Protein AF-A0A1M5G2J8-F1 (afdb_monomer_lite)

Sequence (123 aa):
MNNIDYMSSAYKLLYEIETTLKQNIELTLEKHYGVNWQHILRVNRDFKTAFFHELISYYGKYPPLTSIFTTSERNQLYQIVNTRNKIAHMKIISNEEYEMLVKCKKLVKVKLTADKEILQLSK

Foldseek 3Di:
DDLVVVLVVLVVLVVLLQVLLLVLLCVQQCVVPNPCSCVVVVPVDDSVPDDQLRSLVSCVPPVSNVVLDDPVLSVLSVVLSVVVVCSVVVHRDDPVSSVSSVVNSVSSVVSSVVSVVVVVVVD

Organism: NCBI:txid930117

Secondary structure (DSSP, 8-state):
--HHHHHHHHHHHHHHHHHHHHHHHHHHHHHHH-TTHHHHTT-SS-GGG--HHHHHHHHHHSHHHHTTS-HHHHHHHHHTHHHHHHHHTTPPPPHHHHHHHHHHHHHHHHHHHHHHHHHHHT-

pLDDT: mean 92.49, std 10.17, range [44.88, 98.12]

Radius of gyration: 15.35 Å; chains: 1; bounding box: 35×32×41 Å

Structure (mmCIF, N/CA/C/O backbone):
data_AF-A0A1M5G2J8-F1
#
_entry.id   AF-A0A1M5G2J8-F1
#
loop_
_atom_site.group_PDB
_atom_site.id
_atom_site.type_symbol
_atom_site.label_atom_id
_atom_site.label_alt_id
_atom_site.label_comp_id
_atom_site.label_asym_id
_atom_site.label_entity_id
_atom_site.label_seq_id
_atom_site.pdbx_PDB_ins_code
_atom_site.Cartn_x
_atom_site.Cartn_y
_atom_site.Cartn_z
_atom_site.occupancy
_atom_site.B_iso_or_equiv
_atom_site.auth_seq_id
_atom_site.auth_comp_id
_atom_site.auth_asym_id
_atom_site.auth_atom_id
_atom_site.pdbx_PDB_model_num
ATOM 1 N N . MET A 1 1 ? -11.439 -6.180 24.970 1.00 65.69 1 MET A N 1
ATOM 2 C CA . MET A 1 1 ? -10.358 -5.309 24.463 1.00 65.69 1 MET A CA 1
ATOM 3 C C . MET A 1 1 ? -10.827 -3.879 24.642 1.00 65.69 1 MET A C 1
ATOM 5 O O . MET A 1 1 ? -11.968 -3.618 24.283 1.00 65.69 1 MET A O 1
ATOM 9 N N . ASN A 1 2 ? -10.051 -3.001 25.281 1.00 89.44 2 ASN A N 1
ATOM 10 C CA . ASN A 1 2 ? -10.479 -1.606 25.418 1.00 89.44 2 ASN A CA 1
ATOM 11 C C . ASN A 1 2 ? -10.324 -0.876 24.060 1.00 89.44 2 ASN A C 1
ATOM 13 O O . ASN A 1 2 ? -9.659 -1.378 23.148 1.00 89.44 2 ASN A O 1
ATOM 17 N N . ASN A 1 3 ? -10.937 0.303 23.914 1.00 88.19 3 ASN A N 1
ATOM 18 C CA . ASN A 1 3 ? -10.902 1.055 22.652 1.00 88.19 3 ASN A CA 1
ATOM 19 C C . ASN A 1 3 ? -9.478 1.468 22.233 1.00 88.19 3 ASN A C 1
ATOM 21 O O . ASN A 1 3 ? -9.206 1.579 21.039 1.00 88.19 3 ASN A O 1
ATOM 25 N N . ILE A 1 4 ? -8.569 1.672 23.193 1.00 90.19 4 ILE A N 1
ATOM 26 C CA . ILE A 1 4 ? -7.174 2.056 22.936 1.00 90.19 4 ILE A CA 1
ATOM 27 C C . ILE A 1 4 ? -6.418 0.890 22.298 1.00 90.19 4 ILE A C 1
ATOM 29 O O . ILE A 1 4 ? -5.781 1.073 21.262 1.00 90.19 4 ILE A O 1
ATOM 33 N N . ASP A 1 5 ? -6.534 -0.313 22.856 1.00 93.00 5 ASP A N 1
ATOM 34 C CA . ASP A 1 5 ? -5.907 -1.530 22.336 1.00 93.00 5 ASP A CA 1
ATOM 35 C C . ASP A 1 5 ? -6.446 -1.865 20.941 1.00 93.00 5 ASP A C 1
ATOM 37 O O . ASP A 1 5 ? -5.693 -2.231 20.035 1.00 93.00 5 ASP A O 1
ATOM 41 N N . TYR A 1 6 ? -7.757 -1.688 20.747 1.00 93.81 6 TYR A N 1
ATOM 42 C CA . TYR A 1 6 ? -8.424 -1.880 19.461 1.00 93.81 6 TYR A CA 1
ATOM 43 C C . TYR A 1 6 ? -7.904 -0.932 18.386 1.00 93.81 6 TYR A C 1
ATOM 45 O O . TYR A 1 6 ? -7.432 -1.382 17.338 1.00 93.81 6 TYR A O 1
ATOM 53 N N . MET A 1 7 ? -7.905 0.370 18.664 1.00 96.38 7 MET A N 1
ATOM 54 C CA . MET A 1 7 ? -7.425 1.361 17.705 1.00 96.38 7 MET A CA 1
ATOM 55 C C . MET A 1 7 ? -5.913 1.273 17.476 1.00 96.38 7 MET A C 1
ATOM 57 O O . MET A 1 7 ? -5.465 1.445 16.344 1.00 96.38 7 MET A O 1
ATOM 61 N N . SER A 1 8 ? -5.128 0.919 18.497 1.00 96.00 8 SER A N 1
ATOM 62 C CA . SER A 1 8 ? -3.684 0.680 18.359 1.00 96.00 8 SER A CA 1
ATOM 63 C C . SER A 1 8 ? -3.396 -0.519 17.456 1.00 96.00 8 SER A C 1
ATOM 65 O O . SER A 1 8 ? -2.519 -0.462 16.594 1.00 96.00 8 SER A O 1
ATOM 67 N N . SER A 1 9 ? -4.171 -1.596 17.601 1.00 96.69 9 SER A N 1
ATOM 68 C CA . SER A 1 9 ? -4.088 -2.764 16.722 1.00 96.69 9 SER A CA 1
ATOM 69 C C . SER A 1 9 ? -4.463 -2.414 15.277 1.00 96.69 9 SER A C 1
ATOM 71 O O . SER A 1 9 ? -3.740 -2.772 14.346 1.00 96.69 9 SER A O 1
ATOM 73 N N . ALA A 1 10 ? -5.539 -1.647 15.077 1.00 97.19 10 ALA A N 1
ATOM 74 C CA . ALA A 1 10 ? -5.961 -1.186 13.754 1.00 97.19 10 ALA A CA 1
ATOM 75 C C . ALA A 1 10 ? -4.894 -0.308 13.079 1.00 97.19 10 ALA A C 1
ATOM 77 O O . ALA A 1 10 ? -4.562 -0.516 11.910 1.00 97.19 10 ALA A O 1
ATOM 78 N N . TYR A 1 11 ? -4.311 0.632 13.831 1.00 97.38 11 TYR A N 1
ATOM 79 C CA . TYR A 1 11 ? -3.210 1.473 13.365 1.00 97.38 11 TYR A CA 1
ATOM 80 C C . TYR A 1 11 ? -1.999 0.633 12.956 1.00 97.38 11 TYR A C 1
ATOM 82 O O . TYR A 1 11 ? -1.447 0.835 11.876 1.00 97.38 11 TYR A O 1
ATOM 90 N N . LYS A 1 12 ? -1.621 -0.356 13.773 1.00 97.62 12 LYS A N 1
ATOM 91 C C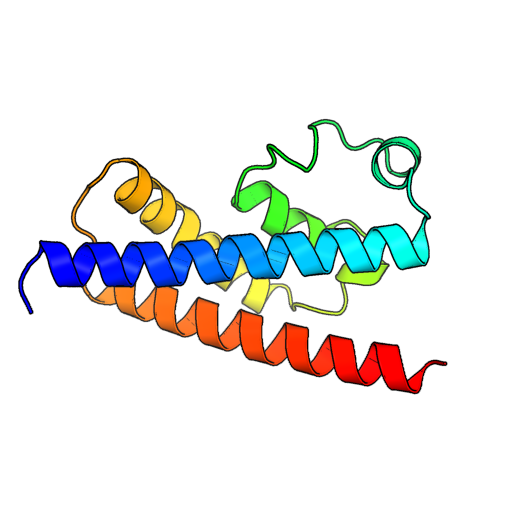A . LYS A 1 12 ? -0.519 -1.270 13.456 1.00 97.62 12 LYS A CA 1
ATOM 92 C C . LYS A 1 12 ? -0.760 -2.021 12.144 1.00 97.62 12 LYS A C 1
ATOM 94 O O . LYS A 1 12 ? 0.140 -2.079 11.311 1.00 97.62 12 LYS A O 1
ATOM 99 N N . LEU A 1 13 ? -1.962 -2.567 11.938 1.00 97.62 13 LEU A N 1
ATOM 100 C CA . LEU A 1 13 ? -2.316 -3.265 10.694 1.00 97.62 13 LEU A CA 1
ATOM 101 C C . LEU A 1 13 ? -2.193 -2.348 9.474 1.00 97.62 13 LEU A C 1
ATOM 103 O O . LEU A 1 13 ? -1.617 -2.742 8.461 1.00 97.62 13 LEU A O 1
ATOM 107 N N . LEU A 1 14 ? -2.711 -1.126 9.581 1.00 97.56 14 LEU A N 1
ATOM 108 C CA . LEU A 1 14 ? -2.631 -0.129 8.521 1.00 97.56 14 LEU A CA 1
ATOM 109 C C . LEU A 1 14 ? -1.178 0.259 8.209 1.00 97.56 14 LEU A C 1
ATOM 111 O O . LEU A 1 14 ? -0.786 0.256 7.045 1.00 97.56 14 LEU A O 1
ATOM 115 N N . TYR A 1 15 ? -0.375 0.533 9.239 1.00 97.06 15 TYR A N 1
ATOM 116 C CA . TYR A 1 15 ? 1.038 0.881 9.093 1.00 97.06 15 TYR A CA 1
ATOM 117 C C . TYR A 1 15 ? 1.831 -0.226 8.384 1.00 97.06 15 TYR A C 1
ATOM 119 O O . TYR A 1 15 ? 2.632 0.049 7.488 1.00 97.06 15 TYR A O 1
ATOM 127 N N . GLU A 1 16 ? 1.587 -1.487 8.752 1.00 97.19 16 GLU A N 1
ATOM 128 C CA . GLU A 1 16 ? 2.201 -2.645 8.099 1.00 97.19 16 GLU A CA 1
ATOM 129 C C . GLU A 1 16 ? 1.816 -2.726 6.615 1.00 97.19 16 GLU A C 1
ATOM 131 O O . GLU A 1 16 ? 2.687 -2.954 5.775 1.00 97.19 16 GLU A O 1
ATOM 136 N N . ILE A 1 17 ? 0.543 -2.500 6.269 1.00 97.62 17 ILE A N 1
ATOM 137 C CA . ILE A 1 17 ? 0.081 -2.466 4.872 1.00 97.62 17 ILE A CA 1
ATOM 138 C C . ILE A 1 17 ? 0.806 -1.360 4.092 1.00 97.62 17 ILE A C 1
ATOM 140 O O . ILE A 1 17 ? 1.420 -1.646 3.063 1.00 97.62 17 ILE A O 1
ATOM 144 N N . GLU A 1 18 ? 0.757 -0.115 4.579 1.00 97.00 18 GLU A N 1
ATOM 145 C CA . GLU A 1 18 ? 1.345 1.051 3.904 1.00 97.00 18 GLU A CA 1
ATOM 146 C C . GLU A 1 18 ? 2.851 0.863 3.686 1.00 97.00 18 GLU A C 1
ATOM 148 O O . GLU A 1 18 ? 3.353 1.032 2.572 1.00 97.00 18 GLU A O 1
ATOM 153 N N . THR A 1 19 ? 3.565 0.441 4.731 1.00 95.81 19 THR A N 1
ATOM 154 C CA . THR A 1 19 ? 5.017 0.246 4.680 1.00 95.81 19 THR A CA 1
ATOM 155 C C . THR A 1 19 ? 5.399 -0.882 3.726 1.00 95.81 19 THR A C 1
ATOM 157 O O . THR A 1 19 ? 6.318 -0.717 2.925 1.00 95.81 19 THR A O 1
ATOM 160 N N . THR A 1 20 ? 4.679 -2.008 3.753 1.00 96.44 20 THR A N 1
ATOM 161 C CA . THR A 1 20 ? 4.995 -3.150 2.881 1.00 96.44 20 THR A CA 1
ATOM 162 C C . THR A 1 20 ? 4.772 -2.801 1.409 1.00 96.44 20 THR A C 1
ATOM 164 O O . THR A 1 20 ? 5.627 -3.094 0.573 1.00 96.44 20 THR A O 1
ATOM 167 N N . LEU A 1 21 ? 3.654 -2.136 1.087 1.00 97.25 21 LEU A N 1
ATOM 168 C CA . LEU A 1 21 ? 3.376 -1.688 -0.279 1.00 97.25 21 LEU A CA 1
ATOM 169 C C . LEU A 1 21 ? 4.453 -0.721 -0.769 1.00 97.25 21 LEU A C 1
ATOM 171 O O . LEU A 1 21 ? 4.934 -0.866 -1.890 1.00 97.25 21 LEU A O 1
ATOM 175 N N . LYS A 1 22 ? 4.843 0.239 0.077 1.00 96.69 22 LYS A N 1
ATOM 176 C CA . LYS A 1 22 ? 5.849 1.247 -0.257 1.00 96.69 22 LYS A CA 1
ATOM 177 C C . LYS A 1 22 ? 7.215 0.619 -0.529 1.00 96.69 22 LYS A C 1
ATOM 179 O O . LYS A 1 22 ? 7.819 0.902 -1.556 1.00 96.69 22 LYS A O 1
ATOM 184 N N . GLN A 1 23 ? 7.658 -0.282 0.345 1.00 95.56 23 GLN A N 1
ATOM 185 C CA . GLN A 1 23 ? 8.926 -0.991 0.181 1.00 95.56 23 GLN A CA 1
ATOM 186 C C . GLN A 1 23 ? 8.957 -1.833 -1.097 1.00 95.56 23 GLN A C 1
ATOM 188 O O . GLN A 1 23 ? 9.956 -1.820 -1.808 1.00 95.56 23 GLN A O 1
ATOM 193 N N . ASN A 1 24 ? 7.881 -2.564 -1.415 1.00 96.31 24 ASN A N 1
ATOM 194 C CA . ASN A 1 24 ? 7.848 -3.354 -2.647 1.00 96.31 24 ASN A CA 1
ATOM 195 C C . ASN A 1 24 ? 7.885 -2.468 -3.898 1.00 96.31 24 ASN A C 1
ATOM 197 O O . ASN A 1 24 ? 8.643 -2.776 -4.814 1.00 96.31 24 ASN A O 1
ATOM 201 N N . ILE A 1 25 ? 7.129 -1.366 -3.920 1.00 96.62 25 ILE A N 1
ATOM 202 C CA . ILE A 1 25 ? 7.169 -0.411 -5.033 1.00 96.62 25 ILE A CA 1
ATOM 203 C C . ILE A 1 25 ? 8.589 0.120 -5.228 1.00 96.62 25 ILE A C 1
ATOM 205 O O . ILE A 1 25 ? 9.100 0.073 -6.343 1.00 96.62 25 ILE A O 1
ATOM 209 N N . GLU A 1 26 ? 9.220 0.603 -4.155 1.00 95.56 26 GLU A N 1
ATOM 210 C CA . GLU A 1 26 ? 10.561 1.186 -4.207 1.00 95.56 26 GLU A CA 1
ATOM 211 C C . GLU A 1 26 ? 11.572 0.182 -4.751 1.00 95.56 26 GLU A C 1
ATOM 213 O O . GLU A 1 26 ? 12.203 0.445 -5.769 1.00 95.56 26 GLU A O 1
ATOM 218 N N . LEU A 1 27 ? 11.632 -1.010 -4.152 1.00 94.75 27 LEU A N 1
ATOM 219 C CA . LEU A 1 27 ? 12.561 -2.061 -4.559 1.00 94.75 27 LEU A CA 1
ATOM 220 C C . LEU A 1 27 ? 12.325 -2.526 -5.998 1.00 94.75 27 LEU A C 1
ATOM 222 O O . LEU A 1 27 ? 13.280 -2.753 -6.738 1.00 94.75 27 LEU A O 1
ATOM 226 N N . THR A 1 28 ? 11.067 -2.684 -6.408 1.00 95.19 28 THR A N 1
ATOM 227 C CA . THR A 1 28 ? 10.743 -3.188 -7.748 1.00 95.19 28 THR A CA 1
ATOM 228 C C . THR A 1 28 ? 11.051 -2.140 -8.809 1.00 95.19 28 THR A C 1
ATOM 230 O O . THR A 1 28 ? 11.692 -2.444 -9.813 1.00 95.19 28 THR A O 1
ATOM 233 N N . LEU A 1 29 ? 10.645 -0.887 -8.601 1.00 95.56 29 LEU A N 1
ATOM 234 C CA . LEU A 1 29 ? 10.912 0.173 -9.570 1.00 95.56 29 LEU A CA 1
ATOM 235 C C . LEU A 1 29 ? 12.395 0.543 -9.613 1.00 95.56 29 LEU A C 1
ATOM 237 O O . LEU A 1 29 ? 12.917 0.763 -10.702 1.00 95.56 29 LEU A O 1
ATOM 241 N N . GLU A 1 30 ? 13.095 0.524 -8.479 1.00 95.69 30 GLU A N 1
ATOM 242 C CA . GLU A 1 30 ? 14.547 0.695 -8.440 1.00 95.69 30 GLU A CA 1
ATOM 243 C C . GLU A 1 30 ? 15.272 -0.441 -9.167 1.00 95.69 30 GLU A C 1
ATOM 245 O O . GLU A 1 30 ? 16.180 -0.184 -9.952 1.00 95.69 30 GLU A O 1
ATOM 250 N N . LYS A 1 31 ? 14.837 -1.696 -8.998 1.00 94.38 31 LYS A N 1
ATOM 251 C CA . LYS A 1 31 ? 15.415 -2.838 -9.723 1.00 94.38 31 LYS A CA 1
ATOM 252 C C . LYS A 1 31 ? 15.246 -2.708 -11.241 1.00 94.38 31 LYS A C 1
ATOM 254 O O . LYS A 1 31 ? 16.160 -3.057 -11.982 1.00 94.38 31 LYS A O 1
ATOM 259 N N . HIS A 1 32 ? 14.084 -2.249 -11.705 1.00 95.75 32 HIS A N 1
ATOM 260 C CA . HIS A 1 32 ? 13.757 -2.208 -13.135 1.00 95.75 32 HIS A CA 1
ATOM 261 C C . HIS A 1 32 ? 14.210 -0.926 -13.848 1.00 95.75 32 HIS A C 1
ATOM 263 O O . HIS A 1 32 ? 14.536 -0.979 -15.031 1.00 95.75 32 HIS A O 1
ATOM 269 N N . TYR A 1 33 ? 14.224 0.214 -13.156 1.00 95.81 33 TYR A N 1
ATOM 270 C CA . TYR A 1 33 ? 14.515 1.527 -13.744 1.00 95.81 33 TYR A CA 1
ATOM 271 C C . TYR A 1 33 ? 15.729 2.227 -13.105 1.00 95.81 33 TYR A C 1
ATOM 273 O O . TYR A 1 33 ? 16.126 3.296 -13.564 1.00 95.81 33 TYR A O 1
ATOM 281 N N . GLY A 1 34 ? 16.341 1.645 -12.071 1.00 96.12 34 GLY A N 1
ATOM 282 C CA . GLY A 1 34 ? 17.475 2.209 -11.335 1.00 96.12 34 GLY A CA 1
ATOM 283 C C . GLY A 1 34 ?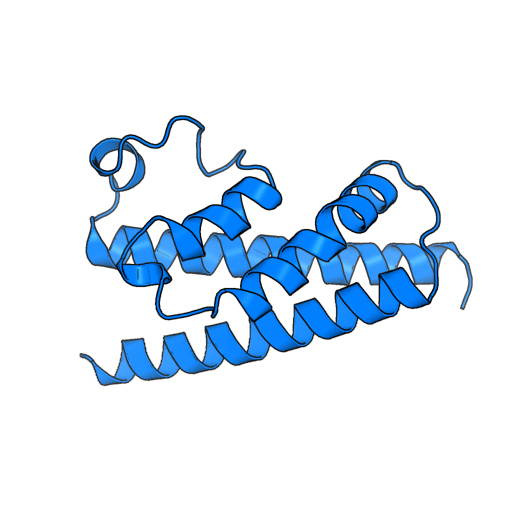 17.074 3.180 -10.219 1.00 96.12 34 GLY A C 1
ATOM 284 O O . GLY A 1 34 ? 15.910 3.539 -10.053 1.00 96.12 34 GLY A O 1
ATOM 285 N N . VAL A 1 35 ? 18.066 3.666 -9.466 1.00 94.00 35 VAL A N 1
ATOM 286 C CA . VAL A 1 35 ? 17.886 4.569 -8.303 1.00 94.00 35 VAL A CA 1
ATOM 287 C C . VAL A 1 35 ? 17.116 5.859 -8.624 1.00 94.00 35 VAL A C 1
ATOM 289 O O . VAL A 1 35 ? 16.432 6.413 -7.769 1.00 94.00 35 VAL A O 1
ATOM 292 N N . ASN A 1 36 ? 17.172 6.316 -9.879 1.00 94.75 36 ASN A N 1
ATOM 293 C CA . ASN A 1 36 ? 16.505 7.530 -10.357 1.00 94.75 36 ASN A CA 1
ATOM 294 C C . ASN A 1 36 ? 15.130 7.255 -10.990 1.00 94.75 36 ASN A C 1
ATOM 296 O O . ASN A 1 36 ? 14.625 8.083 -11.754 1.00 94.75 36 ASN A O 1
ATOM 300 N N . TRP A 1 37 ? 14.508 6.109 -10.688 1.00 96.25 37 TRP A N 1
ATOM 301 C CA . TRP A 1 37 ? 13.231 5.698 -11.276 1.00 96.25 37 TRP A CA 1
ATOM 302 C C . TRP A 1 37 ? 12.137 6.766 -11.153 1.00 96.25 37 TRP A C 1
ATOM 304 O O . TRP A 1 37 ? 11.350 6.931 -12.081 1.00 96.25 37 TRP A O 1
ATOM 314 N N . GLN A 1 38 ? 12.103 7.538 -10.057 1.00 95.31 38 GLN A N 1
ATOM 315 C CA . GLN A 1 38 ? 11.113 8.607 -9.865 1.00 95.31 38 GLN A CA 1
ATOM 316 C C . GLN A 1 38 ? 11.214 9.689 -10.948 1.00 95.31 38 GLN A C 1
ATOM 318 O O . GLN A 1 38 ? 10.194 10.164 -11.449 1.00 95.31 38 GLN A O 1
ATOM 323 N N . HIS A 1 39 ? 12.438 10.048 -11.344 1.00 94.75 39 HIS A N 1
ATOM 324 C CA . HIS A 1 39 ? 12.683 11.022 -12.403 1.00 94.75 39 HIS A CA 1
ATOM 325 C C . HIS A 1 39 ? 12.378 10.432 -13.784 1.00 94.75 39 HIS A C 1
ATOM 327 O O . HIS A 1 39 ? 11.683 11.057 -14.584 1.00 94.75 39 HIS A O 1
ATOM 333 N N . ILE A 1 40 ? 12.830 9.197 -14.035 1.00 94.75 40 ILE A N 1
ATOM 334 C CA . ILE A 1 40 ? 12.616 8.478 -15.302 1.00 94.75 40 ILE A CA 1
ATOM 335 C C . ILE A 1 40 ? 11.121 8.313 -15.588 1.00 94.75 40 ILE A C 1
ATOM 337 O O . ILE A 1 40 ? 10.654 8.596 -16.690 1.00 94.75 40 ILE A O 1
ATOM 341 N N . LEU A 1 41 ? 10.356 7.909 -14.573 1.00 94.69 41 LEU A N 1
ATOM 342 C CA . LEU A 1 41 ? 8.911 7.705 -14.663 1.00 94.69 41 LEU A CA 1
ATOM 343 C C . LEU A 1 41 ? 8.103 8.999 -14.500 1.00 94.69 41 LEU A C 1
ATOM 345 O O . LEU A 1 41 ? 6.872 8.948 -14.551 1.00 94.69 41 LEU A O 1
ATOM 349 N N . ARG A 1 42 ? 8.776 10.147 -14.319 1.00 93.25 42 ARG A N 1
ATOM 350 C CA . ARG A 1 42 ? 8.170 11.474 -14.130 1.00 93.25 42 ARG A CA 1
ATOM 351 C C . ARG A 1 42 ? 7.058 11.441 -13.084 1.00 93.25 42 ARG A C 1
ATOM 353 O O . ARG A 1 42 ? 5.916 11.826 -13.335 1.00 93.25 42 ARG A O 1
ATOM 360 N N . VAL A 1 43 ? 7.378 10.906 -11.911 1.00 91.56 43 VAL A N 1
ATOM 361 C CA . VAL A 1 43 ? 6.434 10.857 -10.799 1.00 91.56 43 VAL A CA 1
ATOM 362 C C . VAL A 1 43 ? 6.172 12.285 -10.315 1.00 91.56 43 VAL A C 1
ATOM 364 O O . VAL A 1 43 ? 7.094 12.988 -9.921 1.00 91.56 43 VAL A O 1
ATOM 367 N N . ASN A 1 44 ? 4.906 12.710 -10.336 1.00 84.56 44 ASN A N 1
ATOM 368 C CA . ASN A 1 44 ? 4.524 14.088 -9.999 1.00 84.56 44 ASN A CA 1
ATOM 369 C C . ASN A 1 44 ? 4.773 14.459 -8.527 1.00 84.56 44 ASN A C 1
ATOM 371 O O . ASN A 1 44 ? 5.092 15.605 -8.227 1.00 84.56 44 ASN A O 1
ATOM 375 N N . ARG A 1 45 ? 4.574 13.511 -7.606 1.00 88.38 45 ARG A N 1
ATOM 376 C CA . ARG A 1 45 ? 4.748 13.692 -6.159 1.00 88.38 45 ARG A CA 1
ATOM 377 C C . ARG A 1 45 ? 5.931 12.861 -5.687 1.00 88.38 45 ARG A C 1
ATOM 379 O O . ARG A 1 45 ? 6.066 11.719 -6.115 1.00 88.38 45 ARG A O 1
ATOM 386 N N . ASP A 1 46 ? 6.717 13.391 -4.752 1.00 90.50 46 ASP A N 1
ATOM 387 C CA . ASP A 1 46 ? 7.744 12.600 -4.070 1.00 90.50 46 ASP A CA 1
ATOM 388 C C . ASP A 1 46 ? 7.117 11.333 -3.473 1.00 90.50 46 ASP A C 1
ATOM 390 O O . ASP A 1 46 ? 6.217 11.404 -2.624 1.00 90.50 46 ASP A O 1
ATOM 394 N N . PHE A 1 47 ? 7.621 10.177 -3.905 1.00 92.44 47 PHE A N 1
ATOM 395 C CA . PHE A 1 47 ? 7.176 8.865 -3.460 1.00 92.44 47 PHE A CA 1
ATOM 396 C C . PHE A 1 47 ? 7.205 8.712 -1.932 1.00 92.44 47 PHE A C 1
ATOM 398 O O . PHE A 1 47 ? 6.352 8.041 -1.343 1.00 92.44 47 PHE A O 1
ATOM 405 N N . LYS A 1 48 ? 8.128 9.395 -1.245 1.00 90.25 48 LYS A N 1
ATOM 406 C CA . LYS A 1 48 ? 8.207 9.387 0.220 1.00 90.25 48 LYS A CA 1
ATOM 407 C C . LYS A 1 48 ? 6.962 9.972 0.879 1.00 90.25 48 LYS A C 1
ATOM 409 O O . LYS A 1 48 ? 6.636 9.557 1.990 1.00 90.25 48 LYS A O 1
ATOM 414 N N . THR A 1 49 ? 6.252 10.860 0.193 1.00 91.62 49 THR A N 1
ATOM 415 C CA . THR A 1 49 ? 5.044 11.5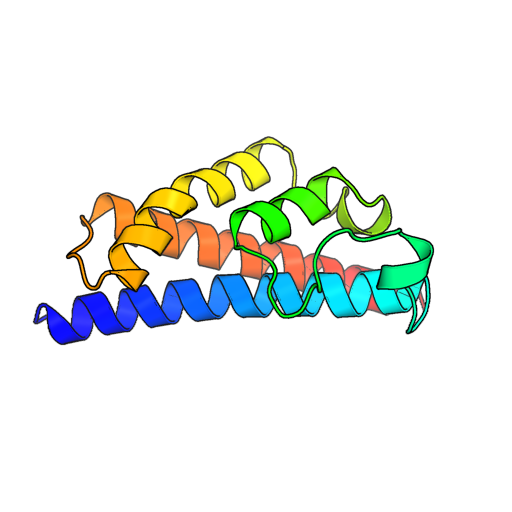41 0.682 1.00 91.62 49 THR A CA 1
ATOM 416 C C . THR A 1 49 ? 3.766 11.073 -0.012 1.00 91.62 49 THR A C 1
ATOM 418 O O . THR A 1 49 ? 2.712 11.679 0.180 1.00 91.62 49 THR A O 1
ATOM 421 N N . ALA A 1 50 ? 3.851 10.014 -0.823 1.00 92.75 50 ALA A N 1
ATOM 422 C CA . ALA A 1 50 ? 2.709 9.478 -1.544 1.00 92.75 50 ALA A CA 1
ATOM 423 C C . ALA A 1 50 ? 1.588 9.060 -0.583 1.00 92.75 50 ALA A C 1
ATOM 425 O O . ALA A 1 50 ? 1.811 8.391 0.430 1.00 92.75 50 ALA A O 1
ATOM 426 N N . PHE A 1 51 ? 0.367 9.451 -0.924 1.00 93.62 51 PHE A N 1
ATOM 427 C CA . PHE A 1 51 ? -0.834 9.031 -0.232 1.00 93.62 51 PHE A CA 1
ATOM 428 C C . PHE A 1 51 ? -1.130 7.559 -0.496 1.00 93.62 51 PHE A C 1
ATOM 430 O O . PHE A 1 51 ? -0.765 6.990 -1.523 1.00 93.62 51 PHE A O 1
ATOM 437 N N . PHE A 1 52 ? -1.894 6.950 0.405 1.00 95.44 52 PHE A N 1
ATOM 438 C CA . PHE A 1 52 ? -2.231 5.535 0.313 1.00 95.44 52 PHE A CA 1
ATOM 439 C C . PHE A 1 52 ? -2.901 5.141 -1.019 1.00 95.44 52 PHE A C 1
ATOM 441 O O . PHE A 1 52 ? -2.523 4.153 -1.642 1.00 95.44 52 PHE A O 1
ATOM 448 N N . HIS A 1 53 ? -3.846 5.947 -1.511 1.00 95.19 53 HIS A N 1
ATOM 449 C CA . HIS A 1 53 ? -4.502 5.699 -2.801 1.00 95.19 53 HIS A CA 1
ATOM 450 C C . HIS A 1 53 ? -3.540 5.839 -3.996 1.00 95.19 53 HIS A C 1
ATOM 452 O O . HIS A 1 53 ? -3.705 5.141 -5.000 1.00 95.19 53 HIS A O 1
ATOM 458 N N . GLU A 1 54 ? -2.523 6.701 -3.881 1.00 95.38 54 GLU A N 1
ATOM 459 C CA . GLU A 1 54 ? -1.456 6.815 -4.875 1.00 95.38 54 GLU A CA 1
ATOM 460 C C . GLU A 1 54 ? -0.610 5.542 -4.859 1.00 95.38 54 GLU A C 1
ATOM 462 O O . GLU A 1 54 ? -0.397 4.975 -5.923 1.00 95.38 54 GLU A O 1
ATOM 467 N N . LEU A 1 55 ? -0.230 5.011 -3.689 1.00 96.75 55 LEU A N 1
ATOM 468 C CA . LEU A 1 55 ? 0.495 3.734 -3.600 1.00 96.75 55 LEU A CA 1
ATOM 469 C C . LEU A 1 55 ? -0.257 2.597 -4.309 1.00 96.75 55 LEU A C 1
ATOM 471 O O . LEU A 1 55 ? 0.341 1.854 -5.081 1.00 96.75 55 LEU A O 1
ATOM 475 N N . ILE A 1 56 ? -1.576 2.488 -4.119 1.00 97.50 56 ILE A N 1
ATOM 476 C CA . ILE A 1 56 ? -2.383 1.466 -4.807 1.00 97.50 56 ILE A CA 1
ATOM 477 C C . ILE A 1 56 ? -2.350 1.677 -6.330 1.00 97.50 56 ILE A C 1
ATOM 479 O O . ILE A 1 56 ? -2.243 0.712 -7.090 1.00 97.50 56 ILE A O 1
ATOM 483 N N . SER A 1 57 ? -2.384 2.933 -6.788 1.00 96.69 57 SER A N 1
ATOM 484 C CA . SER A 1 57 ? -2.387 3.257 -8.221 1.00 96.69 57 SER A CA 1
ATOM 485 C C . SER A 1 57 ? -1.108 2.822 -8.946 1.00 96.69 57 SER A C 1
ATOM 487 O O . SER A 1 57 ? -1.160 2.496 -10.133 1.00 96.69 57 SER A O 1
ATOM 489 N N . TYR A 1 58 ? 0.030 2.739 -8.248 1.00 97.38 58 TYR A N 1
ATOM 490 C CA . TYR A 1 58 ? 1.298 2.299 -8.842 1.00 97.38 58 TYR A CA 1
ATOM 491 C C . TYR A 1 58 ? 1.197 0.875 -9.399 1.00 97.38 58 TYR A C 1
ATOM 493 O O . TYR A 1 58 ? 1.682 0.617 -10.500 1.00 97.38 58 TYR A O 1
ATOM 501 N N . TYR A 1 59 ? 0.476 -0.007 -8.700 1.00 97.31 59 TYR A N 1
ATOM 502 C CA . TYR A 1 59 ? 0.205 -1.387 -9.118 1.00 97.31 59 TYR A CA 1
ATOM 503 C C . TYR A 1 59 ? -0.772 -1.506 -10.297 1.00 97.31 59 TYR A C 1
ATOM 505 O O . TYR A 1 59 ? -1.038 -2.607 -10.766 1.00 97.31 59 TYR A O 1
ATOM 513 N N . GLY A 1 60 ? -1.357 -0.403 -10.766 1.00 96.00 60 GLY A N 1
ATOM 514 C CA . GLY A 1 60 ? -2.096 -0.347 -12.030 1.00 96.00 60 GLY A CA 1
ATOM 515 C C . GLY A 1 60 ? -1.370 0.430 -13.130 1.00 96.00 60 GLY A C 1
ATOM 516 O O . GLY A 1 60 ? -1.743 0.313 -14.291 1.00 96.00 60 GLY A O 1
ATOM 517 N N . LYS A 1 61 ? -0.357 1.230 -12.772 1.00 95.56 61 LYS A N 1
ATOM 518 C CA . LYS A 1 61 ? 0.282 2.200 -13.669 1.00 95.56 61 LYS A CA 1
ATOM 519 C C . LYS A 1 61 ? 1.609 1.713 -14.242 1.00 95.56 61 LYS A C 1
ATOM 521 O O . LYS A 1 61 ? 1.889 1.979 -15.407 1.00 95.56 61 LYS A O 1
ATOM 526 N N . TYR A 1 62 ? 2.443 1.054 -13.438 1.00 95.75 62 TYR A N 1
ATOM 527 C CA . TYR A 1 62 ? 3.816 0.735 -13.838 1.00 95.75 62 TYR A CA 1
ATOM 528 C C . TYR A 1 62 ? 3.969 -0.748 -14.177 1.00 95.75 62 TYR A C 1
ATOM 530 O O . TYR A 1 62 ? 3.714 -1.576 -13.301 1.00 95.75 62 TYR A O 1
ATOM 538 N N . PRO A 1 63 ? 4.416 -1.104 -15.400 1.00 94.94 63 PRO A N 1
ATOM 539 C CA . PRO A 1 63 ? 4.410 -2.485 -15.880 1.00 94.94 63 PRO A CA 1
ATOM 540 C C . PRO A 1 63 ? 5.010 -3.518 -14.911 1.00 94.94 63 PRO A C 1
ATOM 542 O O . PRO A 1 63 ? 4.330 -4.516 -14.672 1.00 94.94 63 PRO A O 1
ATOM 545 N N . PRO A 1 64 ? 6.171 -3.277 -14.256 1.00 94.38 64 PRO A N 1
ATOM 546 C CA . PRO A 1 64 ? 6.749 -4.243 -13.314 1.00 94.38 64 PRO A CA 1
ATOM 547 C C . PRO A 1 64 ? 5.869 -4.568 -12.098 1.00 94.38 64 PRO A C 1
ATOM 549 O O . PRO A 1 64 ? 6.061 -5.595 -11.466 1.00 94.38 64 PRO A O 1
ATOM 552 N N . LEU A 1 65 ? 4.909 -3.702 -11.763 1.00 96.12 65 LEU A N 1
ATOM 553 C CA . LEU A 1 65 ? 4.011 -3.866 -10.617 1.00 96.12 65 LEU A CA 1
ATOM 554 C C . LEU A 1 65 ? 2.626 -4.398 -11.012 1.00 96.12 65 LEU A C 1
ATOM 556 O O . LEU A 1 65 ? 1.869 -4.850 -10.153 1.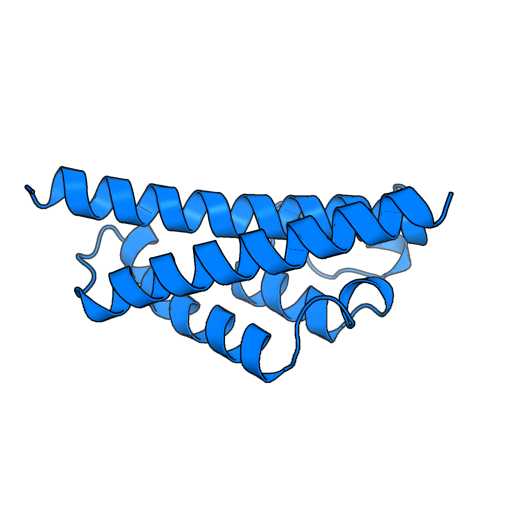00 96.12 65 LEU A O 1
ATOM 560 N N . THR A 1 66 ? 2.262 -4.323 -12.296 1.00 95.38 66 THR A N 1
ATOM 561 C CA . THR A 1 66 ? 0.890 -4.611 -12.759 1.00 95.38 66 THR A CA 1
ATOM 562 C C . THR A 1 66 ? 0.466 -6.069 -12.607 1.00 95.38 66 THR A C 1
ATOM 564 O O . THR A 1 66 ? -0.729 -6.340 -12.496 1.00 95.38 66 THR A O 1
ATOM 567 N N . SER A 1 67 ? 1.422 -6.998 -12.562 1.00 92.88 67 SER A N 1
ATOM 568 C CA . SER A 1 67 ? 1.187 -8.434 -12.376 1.00 92.88 67 SER A CA 1
ATOM 569 C C . SER A 1 67 ? 0.958 -8.838 -10.917 1.00 92.88 67 SER A C 1
ATOM 571 O O . SER A 1 67 ? 0.449 -9.928 -10.665 1.00 92.88 67 SER A O 1
ATOM 573 N N . ILE A 1 68 ? 1.310 -7.980 -9.954 1.00 95.56 68 ILE A N 1
ATOM 574 C CA . ILE A 1 68 ? 1.311 -8.331 -8.528 1.00 95.56 68 ILE A CA 1
ATOM 575 C C . ILE A 1 68 ? -0.117 -8.416 -7.979 1.00 95.56 68 ILE A C 1
ATOM 577 O O . ILE A 1 68 ? -0.471 -9.362 -7.272 1.00 95.56 68 ILE A O 1
ATOM 581 N N . PHE A 1 69 ? -0.952 -7.430 -8.313 1.00 96.88 69 PHE A N 1
ATOM 582 C CA . PHE A 1 69 ? -2.348 -7.378 -7.888 1.00 96.88 69 PHE A CA 1
ATOM 583 C C . PHE A 1 69 ? -3.275 -7.326 -9.094 1.00 96.88 69 PHE A C 1
ATOM 585 O O . PHE A 1 69 ? -3.106 -6.514 -10.004 1.00 96.88 69 PHE A O 1
ATOM 592 N N . THR A 1 70 ? -4.327 -8.135 -9.052 1.00 96.81 70 THR A N 1
ATOM 593 C CA . THR A 1 70 ? -5.448 -8.025 -9.987 1.00 96.81 70 THR A CA 1
ATOM 594 C C . THR A 1 70 ? -6.241 -6.737 -9.739 1.00 96.81 70 THR A C 1
ATOM 596 O O . THR A 1 70 ? -6.175 -6.127 -8.669 1.00 96.81 70 THR A O 1
ATOM 599 N N . THR A 1 71 ? -7.065 -6.331 -10.707 1.00 96.31 71 THR A N 1
ATOM 600 C CA . THR A 1 71 ? -7.966 -5.176 -10.544 1.00 96.31 71 THR A CA 1
ATOM 601 C C . THR A 1 71 ? -8.901 -5.333 -9.342 1.00 96.31 71 THR A C 1
ATOM 603 O O . THR A 1 71 ? -9.090 -4.379 -8.592 1.00 96.31 71 THR A O 1
ATOM 606 N N . SER A 1 72 ? -9.437 -6.537 -9.110 1.00 97.12 72 SER A N 1
ATOM 607 C CA . SER A 1 72 ? -10.306 -6.812 -7.957 1.00 97.12 72 SER A CA 1
ATOM 608 C C . SER A 1 72 ? -9.571 -6.625 -6.627 1.00 97.12 72 SER A C 1
ATOM 610 O O . SER A 1 72 ? -10.113 -6.050 -5.687 1.00 97.12 72 SER A O 1
ATOM 612 N N . GLU A 1 73 ? -8.318 -7.067 -6.549 1.00 97.81 73 GLU A N 1
ATOM 613 C CA . GLU A 1 73 ? -7.486 -6.940 -5.348 1.00 97.81 73 GLU A CA 1
ATOM 614 C C . GLU A 1 73 ? -7.092 -5.484 -5.081 1.00 97.81 73 GLU A C 1
ATOM 616 O O . GLU A 1 73 ? -7.135 -5.031 -3.938 1.00 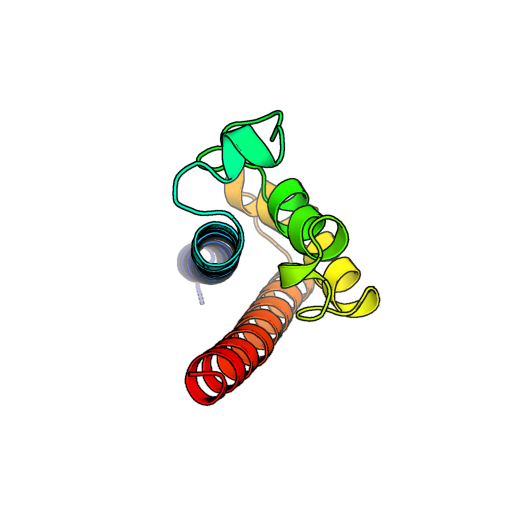97.81 73 GLU A O 1
ATOM 621 N N . ARG A 1 74 ? -6.793 -4.705 -6.129 1.00 97.88 74 ARG A N 1
ATOM 622 C CA . ARG A 1 74 ? -6.587 -3.254 -5.984 1.00 97.88 74 ARG A CA 1
ATOM 623 C C . ARG A 1 74 ? -7.852 -2.552 -5.499 1.00 97.88 74 ARG A C 1
ATOM 625 O O . ARG A 1 74 ? -7.769 -1.712 -4.610 1.00 97.88 74 ARG A O 1
ATOM 632 N N . ASN A 1 75 ? -9.021 -2.922 -6.023 1.00 97.12 75 ASN A N 1
ATOM 633 C CA . ASN A 1 75 ? -10.298 -2.383 -5.552 1.00 97.12 75 ASN A CA 1
ATOM 634 C C . ASN A 1 75 ? -10.530 -2.696 -4.070 1.00 97.12 75 ASN A C 1
ATOM 636 O O . ASN A 1 75 ? -10.988 -1.828 -3.333 1.00 97.12 75 ASN A O 1
ATOM 640 N N . GLN A 1 76 ? -10.148 -3.890 -3.611 1.00 96.62 76 GLN A N 1
ATOM 641 C CA . GLN A 1 76 ? -10.196 -4.240 -2.193 1.00 96.62 76 GLN A CA 1
ATOM 642 C C . GLN A 1 76 ? -9.278 -3.343 -1.344 1.00 96.62 76 GLN A C 1
ATOM 644 O O . GLN A 1 76 ? -9.691 -2.871 -0.289 1.00 96.62 76 GLN A O 1
ATOM 649 N N . LEU A 1 77 ? -8.066 -3.031 -1.816 1.00 97.81 77 LEU A N 1
ATOM 650 C CA . LEU A 1 77 ? -7.188 -2.068 -1.139 1.00 97.81 77 LEU A CA 1
ATOM 651 C C . LEU A 1 77 ? -7.780 -0.649 -1.135 1.00 97.81 77 LEU A C 1
ATOM 653 O O . LEU A 1 77 ? -7.675 0.061 -0.137 1.00 97.81 77 LEU A O 1
ATOM 657 N N . TYR A 1 78 ? -8.449 -0.229 -2.211 1.00 97.88 78 TYR A N 1
ATOM 658 C CA . TYR A 1 78 ? -9.113 1.077 -2.250 1.00 97.88 78 TYR A CA 1
ATOM 659 C C . TYR A 1 78 ? -10.249 1.200 -1.223 1.00 97.88 78 TYR A C 1
ATOM 661 O O . TYR A 1 78 ? -10.488 2.298 -0.718 1.00 97.88 78 TYR A O 1
ATOM 669 N N . GLN A 1 79 ? -10.907 0.099 -0.842 1.00 96.31 79 GLN A N 1
ATOM 670 C CA . GLN A 1 79 ? -11.986 0.127 0.155 1.00 96.31 79 GLN A CA 1
ATOM 671 C C . GLN A 1 79 ? -11.517 0.598 1.539 1.00 96.31 79 GLN A C 1
ATOM 673 O O . GLN A 1 79 ? -12.293 1.225 2.259 1.00 96.31 79 GLN A O 1
ATOM 678 N N . ILE A 1 80 ? -10.249 0.375 1.906 1.00 97.31 80 ILE A N 1
ATOM 679 C CA . ILE A 1 80 ? -9.729 0.792 3.220 1.00 97.31 80 ILE A CA 1
ATOM 680 C C . ILE A 1 80 ? -9.235 2.246 3.259 1.00 97.31 80 ILE A C 1
ATOM 682 O O . ILE A 1 80 ? -8.806 2.702 4.316 1.00 97.31 80 ILE A O 1
ATOM 686 N N . VAL A 1 81 ? -9.328 3.018 2.165 1.00 96.44 81 VAL A N 1
ATOM 687 C CA . VAL A 1 81 ? -8.926 4.445 2.142 1.00 96.44 81 VAL A CA 1
ATOM 688 C C . VAL A 1 81 ? -9.711 5.264 3.174 1.00 96.44 81 VAL A C 1
ATOM 690 O O . VAL A 1 81 ? -9.139 6.082 3.897 1.00 96.44 81 VAL A O 1
ATOM 693 N N . ASN A 1 82 ? -11.017 5.018 3.294 1.00 95.69 82 ASN A N 1
ATOM 694 C CA . ASN A 1 82 ? -11.852 5.709 4.277 1.00 95.69 82 ASN A CA 1
ATOM 695 C C . ASN A 1 82 ? -11.494 5.301 5.712 1.00 95.69 82 ASN A C 1
ATOM 697 O O . ASN A 1 82 ? -11.362 6.163 6.582 1.00 95.69 82 ASN A O 1
ATOM 701 N N . THR A 1 83 ? -11.265 4.008 5.951 1.00 97.06 83 THR A N 1
ATOM 702 C CA . THR A 1 83 ? -10.826 3.480 7.250 1.00 97.06 83 THR A CA 1
ATOM 703 C C . THR A 1 83 ? -9.468 4.053 7.661 1.00 97.06 83 THR A C 1
ATOM 705 O O . THR A 1 83 ? -9.305 4.500 8.794 1.00 97.06 83 THR A O 1
ATOM 708 N N . ARG A 1 84 ? -8.517 4.142 6.724 1.00 96.69 84 ARG A N 1
ATOM 709 C CA . ARG A 1 84 ? -7.219 4.808 6.897 1.00 96.69 84 ARG A CA 1
ATOM 710 C C . ARG A 1 84 ? -7.401 6.248 7.368 1.00 96.69 84 ARG A C 1
ATOM 712 O O . ARG A 1 84 ? -6.775 6.659 8.342 1.00 96.69 84 ARG A O 1
ATOM 719 N N . ASN A 1 85 ? -8.279 7.010 6.713 1.00 95.81 85 ASN A N 1
ATOM 720 C CA . ASN A 1 85 ? -8.552 8.396 7.098 1.00 95.81 85 ASN A CA 1
ATOM 721 C C . ASN A 1 85 ? -9.186 8.493 8.492 1.00 95.81 85 ASN A C 1
ATOM 723 O O . ASN A 1 85 ? -8.793 9.352 9.276 1.00 95.81 85 ASN A O 1
ATOM 727 N N . LYS A 1 86 ? -10.115 7.597 8.845 1.00 97.06 86 LYS A N 1
ATOM 728 C CA . LYS A 1 86 ? -10.671 7.540 10.206 1.00 97.06 86 LYS A CA 1
ATOM 729 C C . LYS A 1 86 ? -9.584 7.298 11.253 1.00 97.06 86 LYS A C 1
ATOM 731 O O . LYS A 1 86 ? -9.516 8.059 12.214 1.00 97.06 86 LYS A O 1
ATOM 736 N N . ILE A 1 87 ? -8.710 6.315 11.029 1.00 95.88 87 ILE A N 1
ATOM 737 C CA . ILE A 1 87 ? -7.581 6.012 11.921 1.00 95.88 87 ILE A CA 1
ATOM 738 C C . ILE A 1 87 ? -6.663 7.232 12.070 1.00 95.88 87 ILE A C 1
ATOM 740 O O . ILE A 1 87 ? -6.332 7.607 13.192 1.00 95.88 87 ILE A O 1
ATOM 744 N N . ALA A 1 88 ? -6.302 7.892 10.964 1.00 93.62 88 ALA A N 1
ATOM 745 C CA . ALA A 1 88 ? -5.449 9.085 10.983 1.00 93.62 88 ALA A CA 1
ATOM 746 C C . ALA A 1 88 ? -6.062 10.254 11.778 1.00 93.62 88 ALA A C 1
ATOM 748 O O . ALA A 1 88 ? -5.338 11.049 12.370 1.00 93.62 88 ALA A O 1
ATOM 749 N N . HIS A 1 89 ? -7.392 10.339 11.825 1.00 95.12 89 HIS A N 1
ATOM 750 C CA . HIS A 1 89 ? -8.134 11.327 12.608 1.00 95.12 89 HIS A CA 1
ATOM 751 C C . HIS A 1 89 ? -8.601 10.802 13.975 1.00 95.12 89 HIS A C 1
ATOM 753 O O . HIS A 1 89 ? -9.507 11.386 14.566 1.00 95.12 89 HIS A O 1
ATOM 759 N N . MET A 1 90 ? -8.018 9.701 14.468 1.00 92.81 90 MET A N 1
ATOM 760 C CA . MET A 1 90 ? -8.338 9.080 15.763 1.00 92.81 90 MET A CA 1
ATOM 761 C C . MET A 1 90 ? -9.831 8.748 15.948 1.00 92.81 90 MET A C 1
ATOM 763 O O . MET A 1 90 ? -10.344 8.711 17.066 1.00 92.81 90 MET A O 1
ATOM 767 N N . LYS A 1 91 ? -10.550 8.494 14.851 1.00 96.00 91 LYS A N 1
ATOM 768 C CA . LYS A 1 91 ? -11.957 8.086 14.883 1.00 96.00 91 LYS A CA 1
ATOM 769 C C . LYS A 1 91 ? -12.051 6.577 15.054 1.00 96.00 91 LYS A C 1
ATOM 771 O O . LYS A 1 91 ? -11.365 5.836 14.351 1.00 96.00 91 LYS A O 1
ATOM 776 N N . ILE A 1 92 ? -12.938 6.137 15.947 1.00 95.12 92 ILE A N 1
ATOM 777 C CA . ILE A 1 92 ? -13.233 4.715 16.147 1.00 95.12 92 ILE A CA 1
ATOM 778 C C . ILE A 1 92 ? -13.770 4.132 14.835 1.00 95.12 92 ILE A C 1
ATOM 780 O O . ILE A 1 92 ? -14.680 4.696 14.223 1.00 95.12 92 ILE A O 1
ATOM 784 N N . ILE A 1 93 ? -13.177 3.021 14.402 1.00 96.81 93 ILE A N 1
ATOM 785 C CA . ILE A 1 93 ? -13.608 2.270 13.220 1.00 96.81 93 ILE A CA 1
ATOM 786 C C . ILE A 1 93 ? -14.564 1.149 13.625 1.00 96.81 93 ILE A C 1
ATOM 788 O O . ILE A 1 93 ? -14.472 0.625 14.738 1.00 96.81 93 ILE A O 1
ATOM 792 N N . SER A 1 94 ? -15.463 0.761 12.726 1.00 97.06 94 SER A N 1
ATOM 793 C CA . SER A 1 94 ? -16.359 -0.370 12.971 1.00 97.06 94 SER A CA 1
ATOM 794 C C . SER A 1 94 ? -15.615 -1.711 12.910 1.00 97.06 94 SER A C 1
ATOM 796 O O . SER A 1 94 ? -14.467 -1.786 12.458 1.00 97.06 94 SER A O 1
ATOM 798 N N . ASN A 1 95 ? -16.268 -2.783 13.361 1.00 96.56 95 ASN A N 1
ATOM 799 C CA . ASN A 1 95 ? -15.704 -4.131 13.279 1.00 96.56 95 ASN A CA 1
ATOM 800 C C . ASN A 1 95 ? -15.500 -4.564 11.821 1.00 96.56 95 ASN A C 1
ATOM 802 O O . ASN A 1 95 ? -14.477 -5.154 11.492 1.00 96.56 95 ASN A O 1
ATOM 806 N N . GLU A 1 96 ? -16.419 -4.203 10.925 1.00 97.44 96 GLU A N 1
ATOM 807 C CA . GLU A 1 96 ? -16.333 -4.511 9.494 1.00 97.44 96 GLU A CA 1
ATOM 808 C C . GLU A 1 96 ? -15.120 -3.825 8.849 1.00 97.44 96 GLU A C 1
ATOM 810 O O . GLU A 1 96 ? -14.419 -4.415 8.023 1.00 97.44 96 GLU A O 1
ATOM 815 N N . GLU A 1 97 ? -14.834 -2.585 9.253 1.00 97.94 97 GLU A N 1
ATOM 816 C CA . GLU A 1 97 ? -13.648 -1.850 8.811 1.00 97.94 97 GLU A CA 1
ATOM 817 C C . GLU A 1 97 ? -12.356 -2.516 9.296 1.00 97.94 97 GLU A C 1
ATOM 819 O O . GLU A 1 97 ? -11.395 -2.653 8.533 1.00 97.94 97 GLU A O 1
ATOM 824 N N . TYR A 1 98 ? -12.336 -2.978 10.547 1.00 97.88 98 TYR A N 1
ATOM 825 C CA . TYR A 1 98 ? -11.201 -3.709 11.102 1.00 97.88 98 TYR A CA 1
ATOM 826 C C . TYR A 1 98 ? -10.983 -5.052 10.399 1.00 97.88 98 TYR A C 1
ATOM 828 O O . TYR A 1 98 ? -9.863 -5.379 10.005 1.00 97.88 98 TYR A O 1
ATOM 836 N N . GLU A 1 99 ? -12.047 -5.816 10.162 1.00 97.62 99 GLU A N 1
ATOM 837 C CA . GLU A 1 99 ? -11.975 -7.053 9.386 1.00 97.62 99 GLU A CA 1
ATOM 838 C C . GLU A 1 99 ? -11.445 -6.807 7.971 1.00 97.62 99 GLU A C 1
ATOM 840 O O . GLU A 1 99 ? -10.658 -7.607 7.454 1.00 97.62 99 GLU A O 1
ATOM 845 N N . MET A 1 100 ? -11.827 -5.690 7.345 1.00 98.00 100 MET A N 1
ATOM 846 C CA . MET A 1 100 ? -11.305 -5.324 6.033 1.00 98.00 100 MET A CA 1
ATOM 847 C C . MET A 1 100 ? -9.800 -5.026 6.074 1.00 98.00 100 MET A C 1
ATOM 849 O O . MET A 1 100 ? -9.074 -5.471 5.181 1.00 98.00 100 MET A O 1
ATOM 853 N N . LEU A 1 101 ? -9.300 -4.361 7.124 1.00 97.81 101 LEU A N 1
ATOM 854 C CA . LEU A 1 101 ? -7.857 -4.178 7.334 1.00 97.81 101 LEU A CA 1
ATOM 855 C C . LEU A 1 101 ? -7.133 -5.518 7.469 1.00 97.81 101 LEU A C 1
ATOM 857 O O . LEU A 1 101 ? -6.106 -5.726 6.826 1.00 97.81 101 LEU A O 1
ATOM 861 N N . VAL A 1 102 ? -7.676 -6.454 8.252 1.00 98.00 102 VAL A N 1
ATOM 862 C CA . VAL A 1 102 ? -7.093 -7.796 8.411 1.00 98.00 102 VAL A CA 1
ATOM 863 C C . VAL A 1 102 ? -7.039 -8.533 7.068 1.00 98.00 102 VAL A C 1
ATOM 865 O O . VAL A 1 102 ? -5.999 -9.101 6.715 1.00 98.00 102 VAL A O 1
ATOM 868 N N . LYS A 1 103 ? -8.126 -8.487 6.286 1.00 98.00 103 LYS A N 1
ATOM 869 C CA . LYS A 1 103 ? -8.189 -9.082 4.940 1.00 98.00 103 LYS A CA 1
ATOM 870 C C . LYS A 1 103 ? -7.148 -8.460 4.005 1.00 98.00 103 LYS A C 1
ATOM 872 O O . LYS A 1 103 ? -6.405 -9.198 3.359 1.00 98.00 103 LYS A O 1
ATOM 877 N N . CYS A 1 104 ? -7.029 -7.132 3.987 1.00 98.12 104 CYS A N 1
ATOM 878 C CA . CYS A 1 104 ? -6.036 -6.424 3.176 1.00 98.12 104 CYS A CA 1
ATOM 879 C C . CYS A 1 104 ? -4.600 -6.754 3.604 1.00 98.12 104 CYS A C 1
ATOM 881 O O . CYS A 1 104 ? -3.758 -7.040 2.757 1.00 98.12 104 CYS A O 1
ATOM 883 N N . LYS A 1 105 ? -4.318 -6.811 4.911 1.00 97.94 105 LYS A N 1
ATOM 884 C CA . LYS A 1 105 ? -3.001 -7.198 5.441 1.00 97.94 105 LYS A CA 1
ATOM 885 C C . LYS A 1 105 ? -2.613 -8.609 5.001 1.00 97.94 105 LYS A C 1
ATOM 887 O O . LYS A 1 105 ? -1.471 -8.840 4.604 1.00 97.94 105 LYS A O 1
ATOM 892 N N . LYS A 1 106 ? -3.558 -9.557 5.026 1.00 97.50 106 LYS A N 1
ATOM 893 C CA . LYS A 1 106 ? -3.335 -10.921 4.524 1.00 97.50 106 LYS A CA 1
ATOM 894 C C . LYS A 1 106 ? -3.070 -10.932 3.016 1.00 97.50 106 LYS A C 1
ATOM 896 O O . LYS A 1 106 ? -2.107 -11.565 2.593 1.00 97.50 106 LYS A O 1
ATOM 901 N N . LEU A 1 107 ? -3.879 -10.219 2.233 1.00 97.38 107 LEU A N 1
ATOM 902 C CA . LEU A 1 107 ? -3.717 -10.092 0.781 1.00 97.38 107 LEU A CA 1
ATOM 903 C C . LEU A 1 107 ? -2.326 -9.553 0.413 1.00 97.38 107 LEU A C 1
ATOM 905 O O . LEU A 1 107 ? -1.606 -10.194 -0.350 1.00 97.38 107 LEU A O 1
ATOM 909 N N . VAL A 1 108 ? -1.929 -8.419 0.998 1.00 97.31 108 VAL A N 1
ATOM 910 C CA . VAL A 1 108 ? -0.627 -7.783 0.744 1.00 97.31 108 VAL A CA 1
ATOM 911 C C . VAL A 1 108 ? 0.515 -8.726 1.100 1.00 97.31 108 VAL A C 1
ATOM 913 O O . VAL A 1 108 ? 1.433 -8.900 0.304 1.00 97.31 108 VAL A O 1
ATOM 916 N N . LYS A 1 109 ? 0.439 -9.397 2.255 1.00 95.19 109 LYS A N 1
ATOM 917 C CA . LYS A 1 109 ? 1.459 -10.368 2.660 1.00 95.19 109 LYS A CA 1
ATOM 918 C C . LYS A 1 109 ? 1.593 -11.507 1.645 1.00 95.19 109 LYS A C 1
ATOM 920 O O . LYS A 1 109 ? 2.700 -11.799 1.219 1.00 95.19 109 LYS A O 1
ATOM 925 N N . VAL A 1 110 ? 0.484 -12.131 1.243 1.00 94.44 110 VAL A N 1
ATOM 926 C CA . VAL A 1 110 ? 0.508 -13.272 0.312 1.00 94.44 110 VAL A CA 1
ATOM 927 C C . VAL A 1 110 ? 1.086 -12.869 -1.044 1.00 94.44 110 VAL A C 1
ATOM 929 O O . VAL A 1 110 ? 1.979 -13.543 -1.550 1.00 94.44 110 VAL A O 1
ATOM 932 N N . LYS A 1 111 ? 0.620 -11.754 -1.616 1.00 94.38 111 LYS A N 1
ATOM 933 C CA . LYS A 1 111 ? 1.045 -11.323 -2.954 1.00 94.38 111 LYS A CA 1
ATOM 934 C C . LYS A 1 111 ? 2.502 -10.898 -3.001 1.00 94.38 111 LYS A C 1
ATOM 936 O O . LYS A 1 111 ? 3.218 -11.292 -3.912 1.00 94.38 111 LYS A O 1
ATOM 941 N N . LEU A 1 112 ? 2.954 -10.151 -1.998 1.00 92.00 112 LEU A N 1
ATOM 942 C CA . LEU A 1 112 ? 4.318 -9.631 -1.980 1.00 92.00 112 LEU A CA 1
ATOM 943 C C . LEU A 1 112 ? 5.351 -10.656 -1.494 1.00 92.00 112 LEU A C 1
ATOM 945 O O . LEU A 1 112 ? 6.536 -10.492 -1.770 1.00 92.00 112 LEU A O 1
ATOM 949 N N . THR A 1 113 ? 4.941 -11.719 -0.794 1.00 86.75 113 THR A N 1
ATOM 950 C CA . THR A 1 113 ? 5.820 -12.872 -0.543 1.00 86.75 113 THR A CA 1
ATOM 951 C C . THR A 1 113 ? 6.009 -13.701 -1.813 1.00 86.75 113 THR A C 1
ATOM 953 O O . THR A 1 113 ? 7.150 -13.978 -2.167 1.00 86.75 113 THR A O 1
ATOM 956 N N . ALA A 1 114 ? 4.928 -14.016 -2.535 1.00 76.12 114 ALA A N 1
ATOM 957 C CA . ALA A 1 114 ? 5.013 -14.772 -3.788 1.00 76.12 114 ALA A CA 1
ATOM 958 C C . ALA A 1 114 ? 5.848 -14.039 -4.856 1.00 76.12 114 ALA A C 1
ATOM 960 O O . ALA A 1 114 ? 6.683 -14.643 -5.523 1.00 76.12 114 ALA A O 1
ATOM 961 N N . ASP A 1 115 ? 5.680 -12.720 -4.972 1.00 73.44 115 ASP A N 1
ATOM 962 C CA . ASP A 1 115 ? 6.462 -11.889 -5.894 1.00 73.44 115 ASP A CA 1
ATOM 963 C C . ASP A 1 115 ? 7.970 -11.914 -5.575 1.00 73.44 115 ASP A C 1
ATOM 965 O O . ASP A 1 115 ? 8.805 -12.058 -6.468 1.00 73.44 115 ASP A O 1
ATOM 969 N N . LYS A 1 116 ? 8.345 -11.873 -4.288 1.00 71.06 116 LYS A N 1
ATOM 970 C CA . LYS A 1 116 ? 9.753 -11.970 -3.865 1.00 71.06 116 LYS A CA 1
ATOM 971 C C . LYS A 1 116 ? 10.393 -13.305 -4.240 1.00 71.06 116 LYS A C 1
ATOM 973 O O . LYS A 1 116 ? 11.558 -13.309 -4.629 1.00 71.06 116 LYS A O 1
ATOM 978 N N . GLU A 1 117 ? 9.661 -14.410 -4.127 1.00 67.56 117 GLU A N 1
ATOM 979 C CA . GLU A 1 117 ? 10.147 -15.739 -4.521 1.00 67.56 117 GLU A CA 1
ATOM 980 C C . GLU A 1 117 ? 10.379 -15.809 -6.039 1.00 67.56 117 GLU A C 1
ATOM 982 O O . GLU A 1 117 ? 11.449 -16.229 -6.482 1.00 67.56 117 GLU A O 1
ATOM 987 N N . ILE A 1 118 ? 9.448 -15.282 -6.841 1.00 61.25 118 ILE A N 1
ATOM 988 C CA . ILE A 1 118 ? 9.586 -15.195 -8.306 1.00 61.25 118 ILE A CA 1
ATOM 989 C C . ILE A 1 118 ? 10.797 -14.330 -8.697 1.00 61.25 118 ILE A C 1
ATOM 991 O O . ILE A 1 118 ? 11.594 -14.702 -9.563 1.00 61.25 118 ILE A O 1
ATOM 995 N N . LEU A 1 119 ? 10.983 -13.190 -8.027 1.00 59.25 119 LEU A N 1
ATOM 996 C CA . LEU A 1 119 ? 12.097 -12.274 -8.283 1.00 59.25 119 LEU A CA 1
ATOM 997 C C . LEU A 1 119 ? 13.468 -12.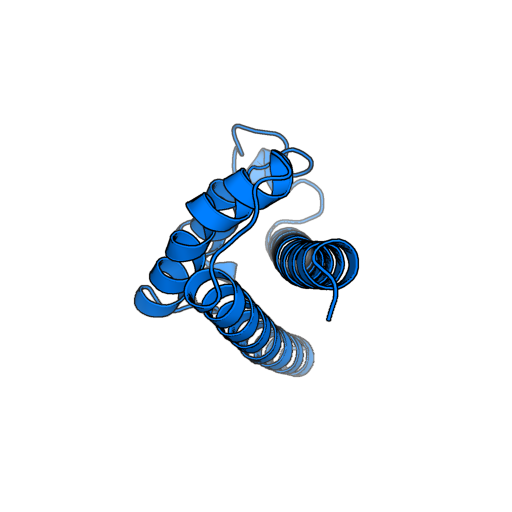844 -7.886 1.00 59.25 119 LEU A C 1
ATOM 999 O O . LEU A 1 119 ? 14.473 -12.378 -8.432 1.00 59.25 119 LEU A O 1
ATOM 1003 N N . GLN A 1 120 ? 13.526 -13.793 -6.945 1.00 59.03 120 GLN A N 1
ATOM 1004 C CA . GLN A 1 120 ? 14.756 -14.492 -6.550 1.00 59.03 120 GLN A CA 1
ATOM 1005 C C . GLN A 1 120 ? 15.106 -15.645 -7.498 1.00 59.03 120 GLN A C 1
ATOM 1007 O O . GLN A 1 120 ? 16.287 -15.874 -7.731 1.00 59.03 120 GLN A O 1
ATOM 1012 N N . LEU A 1 121 ? 14.106 -16.313 -8.078 1.00 54.16 121 LEU A N 1
ATOM 1013 C CA . LEU A 1 121 ? 14.283 -17.401 -9.051 1.00 54.16 121 LEU A CA 1
ATOM 1014 C C . LEU A 1 121 ? 14.656 -16.920 -10.464 1.00 54.16 121 LEU A C 1
ATOM 1016 O O . LEU A 1 121 ? 15.040 -17.723 -11.304 1.00 54.16 121 LEU A O 1
ATOM 1020 N N . SER A 1 122 ? 14.531 -15.618 -10.733 1.00 51.56 122 SER A N 1
ATOM 1021 C CA . SER A 1 122 ? 14.837 -14.999 -12.034 1.00 51.56 122 SER A CA 1
ATOM 1022 C C . SER A 1 122 ? 16.268 -14.430 -12.121 1.00 51.56 122 SER A C 1
ATOM 1024 O O . SER A 1 122 ? 16.528 -13.557 -12.950 1.00 51.56 122 SER A O 1
ATOM 1026 N N . LYS A 1 123 ? 17.160 -14.847 -11.214 1.00 44.88 123 LYS A N 1
ATOM 1027 C CA . LYS A 1 123 ? 18.601 -14.546 -11.215 1.00 44.88 123 LYS A CA 1
ATOM 1028 C C . LYS A 1 123 ? 19.378 -15.768 -11.677 1.00 44.88 123 LYS A C 1
ATOM 1030 O O . LYS A 1 123 ? 20.395 -15.552 -12.366 1.00 44.88 123 LYS A O 1
#